Protein AF-A0A202DLY7-F1 (afdb_monomer_lite)

pLDDT: mean 75.71, std 21.5, range [24.31, 97.12]

Structure (mmCIF, N/CA/C/O backbone):
data_AF-A0A202DLY7-F1
#
_entry.id   AF-A0A202DLY7-F1
#
loop_
_atom_site.group_PDB
_atom_site.id
_atom_site.type_symbol
_atom_site.label_atom_id
_atom_site.label_alt_id
_atom_site.label_comp_id
_atom_site.label_asym_id
_atom_site.label_entity_id
_atom_site.label_seq_id
_atom_site.pdbx_PDB_ins_code
_atom_site.Cartn_x
_atom_site.Cartn_y
_atom_site.Cartn_z
_atom_site.occupancy
_atom_site.B_iso_or_equiv
_atom_site.auth_seq_id
_atom_site.auth_comp_id
_atom_site.auth_asym_id
_atom_site.auth_atom_id
_atom_site.pdbx_PDB_model_num
ATOM 1 N N . MET A 1 1 ? -31.567 37.539 45.547 1.00 32.38 1 MET A N 1
ATOM 2 C CA . MET A 1 1 ? -30.738 38.188 44.506 1.00 32.38 1 MET A CA 1
ATOM 3 C C . MET A 1 1 ? -30.087 37.096 43.679 1.00 32.38 1 MET A C 1
ATOM 5 O O . MET A 1 1 ? -29.117 36.497 44.121 1.00 32.38 1 MET A O 1
ATOM 9 N N . ASN A 1 2 ? -30.682 36.799 42.525 1.00 25.20 2 ASN A N 1
ATOM 10 C CA . ASN A 1 2 ? -30.205 35.781 41.594 1.00 25.20 2 ASN A CA 1
ATOM 11 C C . ASN A 1 2 ? -29.064 36.360 40.756 1.00 25.20 2 ASN A C 1
ATOM 13 O O . ASN A 1 2 ? -29.235 37.406 40.133 1.00 25.20 2 ASN A O 1
ATOM 17 N N . LYS A 1 3 ? -27.922 35.673 40.711 1.00 26.70 3 LYS A N 1
ATOM 18 C CA . LYS A 1 3 ? -26.908 35.873 39.673 1.00 26.70 3 LYS A CA 1
ATOM 19 C C . LYS A 1 3 ? -26.865 34.594 38.847 1.00 26.70 3 LYS A C 1
ATOM 21 O O . LYS A 1 3 ? -26.362 33.578 39.307 1.00 26.70 3 LYS A O 1
ATOM 26 N N . ILE A 1 4 ? -27.468 34.646 37.664 1.00 30.03 4 ILE A N 1
ATOM 27 C CA . ILE A 1 4 ? -27.358 33.599 36.648 1.00 30.03 4 ILE A CA 1
ATOM 28 C C . ILE A 1 4 ? -26.040 33.857 35.918 1.00 30.03 4 ILE A C 1
ATOM 30 O O . ILE A 1 4 ? -25.876 34.900 35.289 1.00 30.03 4 ILE A O 1
ATOM 34 N N . LEU A 1 5 ? -25.094 32.928 36.037 1.00 25.05 5 LEU A N 1
ATOM 35 C CA . LEU A 1 5 ? -23.876 32.906 35.237 1.00 25.05 5 LEU A CA 1
ATOM 36 C C . LEU A 1 5 ? -24.149 32.025 34.013 1.00 25.05 5 LEU A C 1
ATOM 38 O O . LEU A 1 5 ? -24.208 30.804 34.125 1.00 25.05 5 LEU A O 1
ATOM 42 N N . ILE A 1 6 ? -24.346 32.645 32.851 1.00 29.70 6 ILE A N 1
ATOM 43 C CA . ILE A 1 6 ? -24.372 31.936 31.568 1.00 29.70 6 ILE A CA 1
ATOM 44 C C . ILE A 1 6 ? -22.915 31.760 31.142 1.00 29.70 6 ILE A C 1
ATOM 46 O O . ILE A 1 6 ? -22.295 32.696 30.643 1.00 29.70 6 ILE A O 1
ATOM 50 N N . VAL A 1 7 ? -22.353 30.571 31.369 1.00 25.47 7 VAL A N 1
ATOM 51 C CA . VAL A 1 7 ? -21.064 30.194 30.778 1.00 25.47 7 VAL A CA 1
ATOM 52 C C . VAL A 1 7 ? -21.344 29.597 29.405 1.00 25.47 7 VAL A C 1
ATOM 54 O O . VAL A 1 7 ? -21.740 28.442 29.270 1.00 25.47 7 VAL A O 1
ATOM 57 N N . LEU A 1 8 ? -21.166 30.424 28.379 1.00 24.86 8 LEU A N 1
ATOM 58 C CA . LEU A 1 8 ? -21.162 30.025 26.977 1.00 24.86 8 LEU A CA 1
ATOM 59 C C . LEU A 1 8 ? -19.815 29.335 26.697 1.00 24.86 8 LEU A C 1
ATOM 61 O O . LEU A 1 8 ? -18.825 29.990 26.380 1.00 24.86 8 LEU A O 1
ATOM 65 N N . LEU A 1 9 ? -19.746 28.016 26.883 1.00 24.98 9 LEU A N 1
ATOM 66 C CA . LEU A 1 9 ? -18.559 27.228 26.544 1.00 24.98 9 LEU A CA 1
ATOM 67 C C . LEU A 1 9 ? -18.639 26.798 25.078 1.00 24.98 9 LEU A C 1
ATOM 69 O O . LEU A 1 9 ? -19.268 25.810 24.705 1.00 24.98 9 LEU A O 1
ATOM 73 N N . ILE A 1 10 ? -18.012 27.637 24.258 1.00 27.88 10 ILE A N 1
ATOM 74 C CA . ILE A 1 10 ? -17.649 27.415 22.860 1.00 27.88 10 ILE A CA 1
ATOM 75 C C . ILE A 1 10 ? -16.934 26.065 22.738 1.00 27.88 10 ILE A C 1
ATOM 77 O O . ILE A 1 10 ? -16.075 25.739 23.557 1.00 27.88 10 ILE A O 1
ATOM 81 N N . GLY A 1 11 ? -17.307 25.295 21.712 1.00 26.91 11 GLY A N 1
ATOM 82 C CA . GLY A 1 11 ? -16.765 23.975 21.408 1.00 26.91 11 GLY A CA 1
ATOM 83 C C . GLY A 1 11 ? -15.240 23.957 21.424 1.00 26.91 11 GLY A C 1
ATOM 84 O O . GLY A 1 11 ? -14.587 24.434 20.500 1.00 26.91 11 GLY A O 1
ATOM 85 N N . TYR A 1 12 ? -14.690 23.380 22.486 1.00 26.28 12 TYR A N 1
ATOM 86 C CA . TYR A 1 12 ? -13.275 23.089 22.619 1.00 26.28 12 TYR A CA 1
ATOM 87 C C . TYR A 1 12 ? -13.094 21.621 22.232 1.00 26.28 12 TYR A C 1
ATOM 89 O O . TYR A 1 12 ? -13.304 20.717 23.040 1.00 26.28 12 TYR A O 1
ATOM 97 N N . VAL A 1 13 ? -12.756 21.364 20.967 1.00 25.05 13 VAL A N 1
ATOM 98 C CA . VAL A 1 13 ? -12.174 20.075 20.576 1.00 25.05 13 VAL A CA 1
ATOM 99 C C . VAL A 1 13 ? -10.759 20.084 21.141 1.00 25.05 13 VAL A C 1
ATOM 101 O O . VAL A 1 13 ? -9.814 20.533 20.495 1.00 25.05 13 VAL A O 1
ATOM 104 N N . ALA A 1 14 ? -10.630 19.683 22.402 1.00 24.31 14 ALA A N 1
ATOM 105 C CA . ALA A 1 14 ? -9.340 19.537 23.047 1.00 24.31 14 ALA A CA 1
ATOM 106 C C . ALA A 1 14 ? -8.623 18.338 22.411 1.00 24.31 14 ALA A C 1
ATOM 108 O O . ALA A 1 14 ? -8.880 17.185 22.749 1.00 24.31 14 ALA A O 1
ATOM 109 N N . SER A 1 15 ? -7.760 18.616 21.436 1.00 24.58 15 SER A N 1
ATOM 110 C CA . SER A 1 15 ? -6.795 17.638 20.937 1.00 24.58 15 SER A CA 1
ATOM 111 C C . SER A 1 15 ? -5.664 17.579 21.956 1.00 24.58 15 SER A C 1
ATOM 113 O O . SER A 1 15 ? -4.751 18.399 21.923 1.00 24.58 15 SER A O 1
ATOM 115 N N . PHE A 1 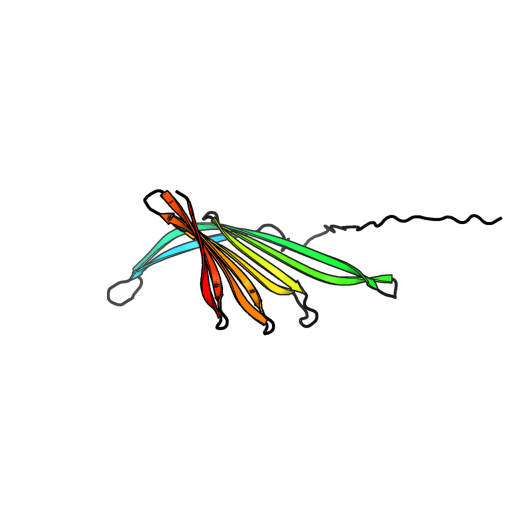16 ? -5.762 16.670 22.920 1.00 26.70 16 PHE A N 1
ATOM 116 C CA . PHE A 1 16 ? -4.664 16.408 23.842 1.00 26.70 16 PHE A CA 1
ATOM 117 C C . PHE A 1 16 ? -3.677 15.453 23.165 1.00 26.70 16 PHE A C 1
ATOM 119 O O . PHE A 1 16 ? -3.905 14.248 23.112 1.00 26.70 16 PHE A O 1
ATOM 126 N N . THR A 1 17 ? -2.574 15.982 22.637 1.00 28.12 17 THR A N 1
ATOM 127 C CA . THR A 1 17 ? -1.359 15.190 22.408 1.00 28.12 17 THR A CA 1
ATOM 128 C C . THR A 1 17 ? -0.712 14.937 23.763 1.00 28.12 17 THR A C 1
ATOM 130 O O . THR A 1 17 ? -0.069 15.825 24.319 1.00 28.12 17 THR A O 1
ATOM 133 N N . TYR A 1 18 ? -0.928 13.745 24.316 1.00 28.88 18 TYR A N 1
ATOM 134 C CA . TYR A 1 18 ? -0.171 13.266 25.466 1.00 28.88 18 TYR A CA 1
ATOM 135 C C . TYR A 1 18 ? 1.191 12.770 24.972 1.00 28.88 18 TYR A C 1
ATOM 137 O O . TYR A 1 18 ? 1.260 11.911 24.095 1.00 28.88 18 TYR A O 1
ATOM 145 N N . ALA A 1 19 ? 2.264 13.329 25.523 1.00 37.16 19 ALA A N 1
ATOM 146 C CA . ALA A 1 19 ? 3.621 12.833 25.364 1.00 37.16 19 ALA A CA 1
ATOM 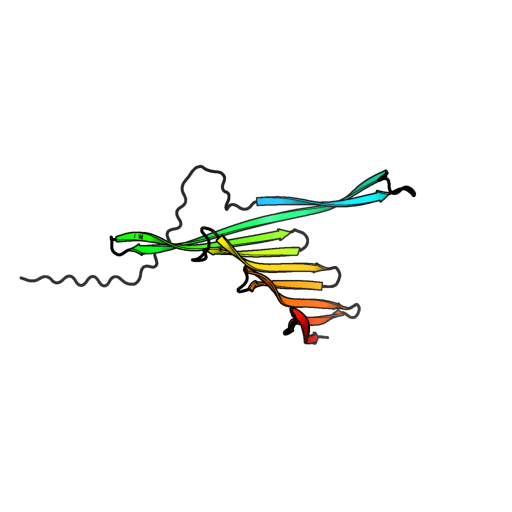147 C C . ALA A 1 19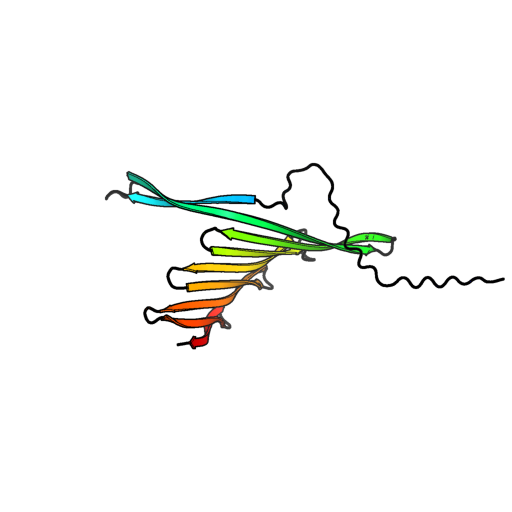 ? 4.229 12.715 26.762 1.00 37.16 19 ALA A C 1
ATOM 149 O O . ALA A 1 19 ? 4.616 13.721 27.336 1.00 37.16 19 ALA A O 1
ATOM 150 N N . GLU A 1 20 ? 4.255 11.501 27.305 1.00 34.06 20 GLU A N 1
ATOM 151 C CA . GLU A 1 20 ? 5.075 11.038 28.438 1.00 34.06 20 GLU A CA 1
ATOM 152 C C . GLU A 1 20 ? 4.875 9.513 28.509 1.00 34.06 20 GLU A C 1
ATOM 154 O O . GLU A 1 20 ? 3.766 9.040 28.290 1.00 34.06 20 GLU A O 1
ATOM 159 N N . SER A 1 21 ? 5.838 8.641 28.794 1.00 34.16 21 SER A N 1
ATOM 160 C CA . SER A 1 21 ? 7.275 8.731 29.051 1.00 34.16 21 SER A CA 1
ATOM 161 C C . SER A 1 21 ? 7.787 7.281 29.090 1.00 34.16 21 SER A C 1
ATOM 163 O O . SER A 1 21 ? 7.144 6.448 29.723 1.00 34.16 21 SER A O 1
ATOM 165 N N . GLY A 1 22 ? 8.950 6.990 28.500 1.00 37.09 22 GLY A N 1
ATOM 166 C CA . GLY A 1 22 ? 9.772 5.836 28.895 1.00 37.09 22 GLY A CA 1
ATOM 167 C C . GLY A 1 22 ? 9.342 4.446 28.416 1.00 37.09 22 GLY A C 1
ATOM 168 O O . GLY A 1 22 ? 9.267 3.534 29.224 1.00 37.09 22 GLY A O 1
ATOM 169 N N . GLU A 1 23 ? 9.153 4.250 27.117 1.00 39.50 23 GLU A N 1
ATOM 170 C CA . GLU A 1 23 ? 9.154 2.937 26.458 1.00 39.50 23 GLU A CA 1
ATOM 171 C C . GLU A 1 23 ? 9.593 3.161 25.006 1.00 39.50 23 GLU A C 1
ATOM 173 O O . GLU A 1 23 ? 9.544 4.294 24.526 1.00 39.50 23 GLU A O 1
ATOM 178 N N . TYR A 1 24 ? 10.102 2.126 24.333 1.00 43.66 24 TYR A N 1
ATOM 179 C CA . TYR A 1 24 ? 10.483 2.162 22.914 1.00 43.66 24 TYR A CA 1
ATOM 180 C C . TYR A 1 24 ? 9.457 2.996 22.132 1.00 43.66 24 TYR A C 1
ATOM 182 O O . TYR A 1 24 ? 8.268 2.676 22.191 1.00 43.66 24 TYR A O 1
ATOM 190 N N . ASP A 1 25 ? 9.882 4.075 21.464 1.00 49.12 25 ASP A N 1
ATOM 191 C CA . ASP A 1 25 ? 8.979 4.904 20.661 1.00 49.12 25 ASP A CA 1
ATOM 192 C C . ASP A 1 25 ? 8.546 4.094 19.437 1.00 49.12 25 ASP A C 1
ATOM 194 O O . ASP A 1 25 ? 9.108 4.195 18.351 1.00 49.12 25 ASP A O 1
ATOM 198 N N . TRP A 1 26 ? 7.581 3.201 19.647 1.00 51.62 26 TRP A N 1
ATOM 199 C CA . TRP A 1 26 ? 7.064 2.285 18.640 1.00 51.62 26 TRP A CA 1
ATOM 200 C C . TRP A 1 26 ? 6.301 3.029 17.537 1.00 51.62 26 TRP A C 1
ATOM 202 O O . TRP A 1 26 ? 6.033 2.439 16.492 1.00 51.62 26 TRP A O 1
ATOM 212 N N . ILE A 1 27 ? 5.975 4.309 17.759 1.00 55.25 27 ILE A N 1
ATOM 213 C CA . ILE A 1 27 ? 5.322 5.211 16.801 1.00 55.25 27 ILE A CA 1
ATOM 214 C C . ILE A 1 27 ? 6.353 6.056 16.035 1.00 55.25 27 ILE A C 1
ATOM 216 O O . ILE A 1 27 ? 6.045 6.548 14.949 1.00 55.25 27 ILE A O 1
ATOM 220 N N . GLY A 1 28 ? 7.569 6.199 16.565 1.00 52.28 28 GLY A N 1
ATOM 221 C CA . GLY A 1 28 ? 8.645 6.981 15.969 1.00 52.28 28 GLY A CA 1
ATOM 222 C C . GLY A 1 28 ? 9.023 6.535 14.556 1.00 52.28 28 GLY A C 1
ATOM 223 O O . GLY A 1 28 ? 8.687 5.440 14.097 1.00 52.28 28 GLY A O 1
ATOM 224 N N . ASP A 1 29 ? 9.745 7.390 13.840 1.00 62.31 29 ASP A N 1
ATOM 225 C CA . ASP A 1 29 ? 10.238 7.048 12.509 1.00 62.31 29 ASP A CA 1
ATOM 226 C C . ASP A 1 29 ? 11.325 5.971 12.604 1.00 62.31 29 ASP A C 1
ATOM 228 O O . ASP A 1 29 ? 12.343 6.132 13.280 1.00 62.31 29 ASP A O 1
ATOM 232 N N . HIS A 1 30 ? 11.145 4.879 11.865 1.00 69.69 30 HIS A N 1
ATOM 233 C CA . HIS A 1 30 ? 12.108 3.784 11.801 1.00 69.69 30 HIS A CA 1
ATOM 234 C C . HIS A 1 30 ? 12.732 3.700 10.408 1.00 69.69 30 HIS A C 1
ATOM 236 O O . HIS A 1 30 ? 12.044 3.828 9.396 1.00 69.69 30 HIS A O 1
ATOM 242 N N . ILE A 1 31 ? 14.041 3.438 10.336 1.00 69.81 31 ILE A N 1
ATOM 243 C CA . ILE A 1 31 ? 14.740 3.191 9.068 1.00 69.81 31 ILE A CA 1
ATOM 244 C C . ILE A 1 31 ? 15.064 1.703 8.956 1.00 69.81 31 ILE A C 1
ATOM 246 O O . ILE A 1 31 ? 15.883 1.174 9.704 1.00 69.81 31 ILE A O 1
ATOM 250 N N . VAL A 1 32 ? 14.470 1.042 7.966 1.00 68.88 32 VAL A N 1
ATOM 251 C CA . VAL A 1 32 ? 14.768 -0.344 7.594 1.00 68.88 32 VAL A CA 1
ATOM 252 C C . VAL A 1 32 ? 15.649 -0.354 6.347 1.00 68.88 32 VAL A C 1
ATOM 254 O O . VAL A 1 32 ? 15.482 0.453 5.434 1.00 68.88 32 VAL A O 1
ATOM 257 N N . VAL A 1 33 ? 16.612 -1.270 6.285 1.00 67.25 33 VAL A N 1
ATOM 258 C CA . VAL A 1 33 ? 17.442 -1.473 5.092 1.00 67.25 33 VAL A CA 1
ATOM 259 C C . VAL A 1 33 ? 16.883 -2.650 4.305 1.00 67.25 33 VAL A C 1
ATOM 261 O O . VAL A 1 33 ? 16.848 -3.765 4.813 1.00 67.25 33 VAL A O 1
ATOM 264 N N . ARG A 1 34 ? 16.494 -2.414 3.050 1.00 61.56 34 ARG A N 1
ATOM 265 C CA . ARG A 1 34 ? 16.122 -3.473 2.106 1.00 61.56 34 ARG A CA 1
ATOM 266 C C . ARG A 1 34 ? 17.282 -3.738 1.152 1.00 61.56 34 ARG A C 1
ATOM 268 O O . ARG A 1 34 ? 17.753 -2.817 0.479 1.00 61.56 34 ARG A O 1
ATOM 275 N N . THR A 1 35 ? 17.713 -4.992 1.081 1.00 64.56 35 THR A N 1
ATOM 276 C CA . THR A 1 35 ? 18.706 -5.486 0.124 1.00 64.56 35 THR A CA 1
ATOM 277 C C . THR A 1 35 ? 18.026 -6.316 -0.958 1.00 64.56 35 THR A C 1
ATOM 279 O O . THR A 1 35 ? 17.120 -7.097 -0.682 1.00 64.56 35 THR A O 1
ATOM 282 N N . GLU A 1 36 ? 18.447 -6.122 -2.203 1.00 63.12 36 GLU A N 1
ATOM 283 C CA . GLU A 1 36 ? 18.122 -7.015 -3.311 1.00 63.12 36 GLU A CA 1
ATOM 284 C C . GLU A 1 36 ? 19.386 -7.759 -3.707 1.00 63.12 36 GLU A C 1
ATOM 286 O O . GLU A 1 36 ? 20.462 -7.164 -3.821 1.00 63.12 36 GLU A O 1
ATOM 291 N N . GLU A 1 37 ? 19.249 -9.065 -3.891 1.00 62.81 37 GLU A N 1
ATOM 292 C CA . GLU A 1 37 ? 20.356 -9.964 -4.166 1.00 62.81 37 GLU A CA 1
ATOM 293 C C . GLU A 1 37 ? 20.086 -10.741 -5.448 1.00 62.81 37 GLU A C 1
ATOM 295 O O . GLU A 1 37 ? 18.965 -11.179 -5.712 1.00 62.81 37 GLU A O 1
ATOM 300 N N . LYS A 1 38 ? 21.136 -10.926 -6.246 1.00 60.97 38 LYS A N 1
ATOM 301 C CA . LYS A 1 38 ? 21.129 -11.809 -7.406 1.00 60.97 38 LYS A CA 1
ATOM 302 C C . LYS A 1 38 ? 21.982 -13.026 -7.090 1.00 60.97 38 LYS A C 1
ATOM 304 O O . LYS A 1 38 ? 23.164 -12.888 -6.774 1.00 60.97 38 LYS A O 1
ATOM 309 N N . ALA A 1 39 ? 21.381 -14.204 -7.205 1.00 67.00 39 ALA A N 1
ATOM 310 C CA . ALA A 1 39 ? 22.084 -15.472 -7.101 1.00 67.00 39 ALA A CA 1
ATOM 311 C C . ALA A 1 39 ? 22.455 -15.989 -8.499 1.00 67.00 39 ALA A C 1
ATOM 313 O O . ALA A 1 39 ? 21.613 -16.024 -9.398 1.00 67.00 39 ALA A O 1
ATOM 314 N N . THR A 1 40 ? 23.705 -16.407 -8.675 1.00 66.38 40 THR A N 1
ATOM 315 C CA . THR A 1 40 ? 24.150 -17.197 -9.829 1.00 66.38 40 THR A CA 1
ATOM 316 C C . THR A 1 40 ? 24.090 -18.666 -9.441 1.00 66.38 40 THR A C 1
ATOM 318 O O . THR A 1 40 ? 24.566 -19.038 -8.367 1.00 66.38 40 THR A O 1
ATOM 321 N N . VAL A 1 41 ? 23.512 -19.501 -10.304 1.00 74.44 41 VAL A N 1
ATOM 322 C CA . VAL A 1 41 ? 23.437 -20.954 -10.116 1.00 74.44 41 VAL A CA 1
ATOM 323 C C . VAL A 1 41 ? 24.240 -21.675 -11.194 1.00 74.44 41 VAL A C 1
ATOM 325 O O . VAL A 1 41 ? 24.371 -21.170 -12.306 1.00 74.44 41 VAL A O 1
ATOM 328 N N . ASN A 1 42 ? 24.795 -22.839 -10.864 1.00 78.25 42 ASN A N 1
ATOM 329 C CA . ASN A 1 42 ? 25.409 -23.728 -11.850 1.00 78.25 42 ASN A CA 1
ATOM 330 C C . ASN A 1 42 ? 24.362 -24.609 -12.553 1.00 78.25 42 ASN A C 1
ATOM 332 O O . ASN A 1 42 ? 23.190 -24.617 -12.178 1.00 78.25 42 ASN A O 1
ATOM 336 N N . ASP A 1 43 ? 24.808 -25.420 -13.514 1.00 82.12 43 ASP A N 1
ATOM 337 C CA . ASP A 1 43 ? 23.952 -26.322 -14.306 1.00 82.12 43 ASP A CA 1
ATOM 338 C C . ASP A 1 43 ? 23.206 -27.384 -13.472 1.00 82.12 43 ASP A C 1
ATOM 340 O O . ASP A 1 43 ? 22.286 -28.032 -13.959 1.00 82.12 43 ASP A O 1
ATOM 344 N N . HIS A 1 44 ? 23.570 -27.548 -12.195 1.00 80.06 44 HIS A N 1
ATOM 345 C CA . HIS A 1 44 ? 22.915 -28.448 -11.242 1.00 80.06 44 HIS A CA 1
ATOM 346 C C . HIS A 1 44 ? 21.958 -27.705 -10.288 1.00 80.06 44 HIS A C 1
ATOM 348 O O . HIS A 1 44 ? 21.523 -28.273 -9.287 1.00 80.06 44 HIS A O 1
ATOM 354 N N . GLY A 1 45 ? 21.672 -26.422 -10.540 1.00 64.50 45 GLY A N 1
ATOM 355 C CA . GLY A 1 45 ? 20.791 -25.591 -9.715 1.00 64.50 45 GLY A CA 1
ATOM 356 C C . GLY A 1 45 ? 21.387 -25.166 -8.369 1.00 64.50 45 GLY A C 1
ATOM 357 O O . GLY A 1 45 ? 20.664 -24.643 -7.522 1.00 64.50 45 GLY A O 1
ATOM 358 N N . ARG A 1 46 ? 22.692 -25.372 -8.136 1.00 64.38 46 ARG A N 1
ATOM 359 C CA . ARG A 1 46 ? 23.362 -24.933 -6.900 1.00 64.38 46 ARG A CA 1
ATOM 360 C C . ARG A 1 46 ? 23.824 -23.490 -7.026 1.00 64.38 46 ARG A C 1
ATOM 362 O O . ARG A 1 46 ? 24.478 -23.144 -8.007 1.00 64.38 46 ARG A O 1
ATOM 369 N N . VAL A 1 47 ? 23.547 -22.680 -6.006 1.00 70.50 47 VAL A N 1
ATOM 370 C CA . VAL A 1 47 ? 24.022 -21.293 -5.912 1.00 70.50 47 VAL A CA 1
ATOM 371 C C . VAL A 1 47 ? 25.544 -21.277 -5.771 1.00 70.50 47 VAL A C 1
ATOM 373 O O . VAL A 1 47 ? 26.092 -21.880 -4.851 1.00 70.50 47 VAL A O 1
ATOM 376 N N . THR A 1 48 ? 26.227 -20.593 -6.682 1.00 69.44 48 THR A N 1
ATOM 377 C CA . THR A 1 48 ? 27.690 -20.436 -6.698 1.00 69.44 48 THR A CA 1
ATOM 378 C C . THR A 1 48 ? 28.134 -19.036 -6.292 1.00 69.44 48 THR A C 1
ATOM 380 O O . THR A 1 48 ? 29.272 -18.855 -5.866 1.00 69.44 48 THR A O 1
ATOM 383 N N . GLN A 1 49 ? 27.249 -18.044 -6.402 1.00 56.12 49 GLN A N 1
ATOM 384 C CA . GLN A 1 49 ? 27.530 -16.660 -6.038 1.00 56.12 49 GLN A CA 1
ATOM 385 C C . GLN A 1 49 ? 26.239 -15.944 -5.646 1.00 56.12 49 GLN A C 1
ATOM 387 O O . GLN A 1 49 ? 25.210 -16.137 -6.289 1.00 56.12 49 GLN A O 1
ATOM 392 N N . VAL A 1 50 ? 26.315 -15.075 -4.639 1.00 69.38 50 VAL A N 1
ATOM 393 C CA . VAL A 1 50 ? 25.268 -14.102 -4.308 1.00 69.38 50 VAL A CA 1
ATOM 394 C C . VAL A 1 50 ? 25.900 -12.717 -4.331 1.00 69.38 50 VAL A C 1
ATOM 396 O O . VAL A 1 50 ? 26.930 -12.494 -3.697 1.00 69.38 50 VAL A O 1
ATOM 399 N N . VAL A 1 51 ? 25.313 -11.796 -5.089 1.00 64.94 51 VAL A N 1
ATOM 400 C CA . VAL A 1 51 ? 25.745 -10.396 -5.144 1.00 64.94 51 VAL A CA 1
ATOM 401 C C . VAL A 1 51 ? 24.578 -9.518 -4.729 1.00 64.94 51 VAL A C 1
ATOM 403 O O . VAL A 1 51 ? 23.508 -9.591 -5.334 1.00 64.94 51 VAL A O 1
ATOM 406 N N . THR A 1 52 ? 24.782 -8.658 -3.730 1.00 67.44 52 THR A N 1
ATOM 407 C CA . THR A 1 52 ? 23.835 -7.581 -3.426 1.00 67.44 52 THR A CA 1
ATOM 408 C C . THR A 1 52 ? 23.845 -6.589 -4.583 1.00 67.44 52 THR A C 1
ATOM 410 O O . THR A 1 52 ? 24.826 -5.882 -4.803 1.00 67.44 52 THR A O 1
ATOM 413 N N . THR A 1 53 ? 22.761 -6.544 -5.346 1.00 66.25 53 THR 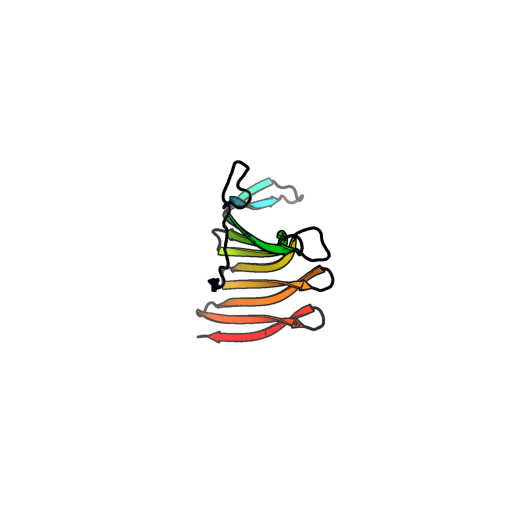A N 1
ATOM 414 C CA . THR A 1 53 ? 22.624 -5.667 -6.513 1.00 66.25 53 THR A CA 1
ATOM 415 C C . THR A 1 53 ? 22.078 -4.303 -6.138 1.00 66.25 53 THR A C 1
ATOM 417 O O . THR A 1 53 ? 22.307 -3.329 -6.853 1.00 66.25 53 THR A O 1
ATOM 420 N N . LYS A 1 54 ? 21.350 -4.217 -5.021 1.00 63.03 54 LYS A N 1
ATOM 421 C CA . LYS A 1 54 ? 20.752 -2.966 -4.570 1.00 63.03 54 LYS A CA 1
ATOM 422 C C . LYS A 1 54 ? 20.612 -2.927 -3.060 1.00 63.03 54 LYS A C 1
ATOM 424 O O . LYS A 1 54 ? 20.259 -3.918 -2.427 1.00 63.03 54 LYS A O 1
ATOM 429 N N . ARG A 1 55 ? 20.843 -1.750 -2.486 1.00 65.00 55 ARG A N 1
ATOM 430 C CA . ARG A 1 55 ? 20.558 -1.450 -1.085 1.00 65.00 55 ARG A CA 1
ATOM 431 C C . ARG A 1 55 ? 19.734 -0.180 -1.032 1.00 65.00 55 ARG A C 1
ATOM 433 O O . ARG A 1 55 ? 20.103 0.818 -1.641 1.00 65.00 55 ARG A O 1
ATOM 440 N N . SER A 1 56 ? 18.639 -0.225 -0.294 1.00 65.12 56 SER A N 1
ATOM 441 C CA . SER A 1 56 ? 17.683 0.867 -0.227 1.00 65.12 56 SER A CA 1
ATOM 442 C C . SER A 1 56 ? 17.253 1.115 1.219 1.00 65.12 56 SER A C 1
ATOM 444 O O . SER A 1 56 ? 17.205 0.181 2.026 1.00 65.12 56 SER A O 1
ATOM 446 N N . LYS A 1 57 ? 17.028 2.383 1.578 1.00 73.31 57 LYS A N 1
ATOM 447 C CA . LYS A 1 57 ? 16.540 2.765 2.911 1.00 73.31 57 LYS A CA 1
ATOM 448 C C . LYS A 1 57 ? 15.033 2.942 2.836 1.00 73.31 57 LYS A C 1
ATOM 450 O O . LYS A 1 57 ? 14.543 3.617 1.934 1.00 73.31 57 LYS A O 1
ATOM 455 N N . VAL A 1 58 ? 14.325 2.348 3.782 1.00 74.31 58 VAL A N 1
ATOM 456 C CA . VAL A 1 58 ? 12.879 2.455 3.940 1.00 74.31 58 VAL A CA 1
ATOM 457 C C . VAL A 1 58 ? 12.617 3.204 5.234 1.00 74.31 58 VAL A C 1
ATOM 459 O O . VAL A 1 58 ? 12.890 2.676 6.306 1.00 74.31 58 VAL A O 1
ATOM 462 N N . THR A 1 59 ? 12.115 4.425 5.128 1.00 78.00 59 THR A N 1
ATOM 463 C CA . THR A 1 59 ? 11.593 5.173 6.271 1.00 78.00 59 THR A CA 1
ATOM 464 C C . THR A 1 59 ? 10.163 4.721 6.517 1.00 78.00 59 THR A C 1
ATOM 466 O O . THR A 1 59 ? 9.362 4.709 5.584 1.00 78.00 59 THR A O 1
ATOM 469 N N . VAL A 1 60 ? 9.851 4.336 7.747 1.00 79.50 60 VAL A N 1
ATOM 470 C CA . VAL A 1 60 ? 8.514 3.951 8.192 1.00 79.50 60 VAL A CA 1
ATOM 471 C C . VAL A 1 60 ? 8.078 4.928 9.268 1.00 79.50 60 VAL A C 1
ATOM 473 O O . VAL A 1 60 ? 8.749 5.020 10.290 1.00 79.50 60 VAL A O 1
ATOM 476 N N . SER A 1 61 ? 6.966 5.615 9.046 1.00 80.94 61 SER A N 1
ATOM 477 C CA . SER A 1 61 ? 6.332 6.504 10.014 1.00 80.94 61 SER A CA 1
ATOM 478 C C . SER A 1 61 ? 4.960 5.957 10.394 1.00 80.94 61 SER A C 1
ATOM 480 O O . SER A 1 61 ? 4.261 5.327 9.587 1.00 80.94 61 SER A O 1
ATOM 482 N N . GLN A 1 62 ? 4.567 6.156 11.649 1.00 84.44 62 GLN A N 1
ATOM 483 C CA . GLN A 1 62 ? 3.252 5.768 12.139 1.00 84.44 62 GLN A CA 1
ATOM 484 C C . GLN A 1 62 ? 2.557 6.962 12.781 1.00 84.44 62 GLN A C 1
ATOM 486 O O . GLN A 1 62 ? 3.162 7.810 13.423 1.00 84.44 62 GLN A O 1
ATOM 491 N N . THR A 1 63 ? 1.245 7.040 12.608 1.00 85.88 63 THR A N 1
ATOM 492 C CA . THR A 1 63 ? 0.408 8.020 13.297 1.00 85.88 63 THR A CA 1
ATOM 493 C C . THR A 1 63 ? -0.790 7.298 13.878 1.00 85.88 63 THR A C 1
ATOM 495 O O . THR A 1 63 ? -1.564 6.678 13.145 1.00 85.88 63 THR A O 1
ATOM 498 N N . MET A 1 64 ? -0.938 7.380 15.198 1.00 86.19 64 MET A N 1
ATOM 499 C CA . MET A 1 64 ? -2.106 6.888 15.916 1.00 86.19 64 MET A CA 1
ATOM 500 C C . MET A 1 64 ? -3.043 8.056 16.225 1.00 86.19 64 MET A C 1
ATOM 502 O O . MET A 1 64 ? -2.609 9.116 16.665 1.00 86.19 64 MET A O 1
ATOM 506 N N . THR A 1 65 ? -4.336 7.865 15.996 1.00 86.69 65 THR A N 1
ATOM 507 C CA . THR A 1 65 ? -5.389 8.809 16.370 1.00 86.69 65 THR A CA 1
ATOM 508 C C . THR A 1 65 ? -6.427 8.077 17.200 1.00 86.69 65 THR A C 1
ATOM 510 O O . THR A 1 65 ? -7.068 7.141 16.723 1.00 86.69 65 THR A O 1
ATOM 513 N N . GLU A 1 66 ? -6.610 8.527 18.434 1.00 88.12 66 GLU A N 1
ATOM 514 C CA . GLU A 1 66 ? -7.612 8.012 19.361 1.00 88.12 66 GLU A CA 1
ATOM 515 C C . GLU A 1 66 ? -8.677 9.077 19.599 1.00 88.12 66 GLU A C 1
ATOM 517 O O . GLU A 1 66 ? -8.376 10.248 19.822 1.00 88.12 66 GLU A O 1
ATOM 522 N N . THR A 1 67 ? -9.942 8.678 19.515 1.00 83.94 67 THR A N 1
ATOM 523 C CA . THR A 1 67 ? -11.085 9.525 19.848 1.00 83.94 67 THR A CA 1
ATOM 524 C C . THR A 1 67 ? -11.670 9.040 21.159 1.00 83.94 67 THR A C 1
ATOM 526 O O . THR A 1 67 ? -12.090 7.886 21.268 1.00 83.94 67 THR A O 1
ATOM 529 N N . LEU A 1 68 ? -11.723 9.936 22.138 1.00 87.06 68 LEU A N 1
ATOM 530 C CA . LEU A 1 68 ? -12.308 9.684 23.447 1.00 87.06 68 LEU A CA 1
ATOM 531 C C . LEU A 1 68 ? -13.631 10.446 23.573 1.00 87.06 68 LEU A C 1
ATOM 533 O O . LEU A 1 68 ? -13.773 11.553 23.051 1.00 87.06 68 LEU A O 1
ATOM 537 N N . LYS A 1 69 ? -14.599 9.873 24.286 1.00 86.56 69 LYS A N 1
ATOM 538 C CA . LYS A 1 69 ? -15.868 10.528 24.627 1.00 86.56 69 LYS A CA 1
ATOM 539 C C . LYS A 1 69 ? -16.186 10.286 26.097 1.00 86.56 69 LYS A C 1
ATOM 541 O O . LYS A 1 69 ? -15.878 9.222 26.615 1.00 86.56 69 LYS A O 1
ATOM 546 N N . LEU A 1 70 ? -16.828 11.246 26.762 1.00 92.62 70 LEU A N 1
ATOM 547 C CA . LEU A 1 70 ? -17.392 11.013 28.092 1.00 92.62 70 LEU A CA 1
ATOM 548 C C . LEU A 1 70 ? -18.578 10.042 28.001 1.00 92.62 70 LEU A C 1
ATOM 550 O O . LEU A 1 70 ? -19.465 10.222 27.161 1.00 92.62 70 LEU A O 1
ATOM 554 N N . ASN A 1 71 ? -18.587 9.024 28.856 1.00 89.25 71 ASN A N 1
ATOM 555 C CA . ASN A 1 71 ? -19.737 8.149 29.058 1.00 89.25 71 ASN A CA 1
ATOM 556 C C . ASN A 1 71 ? -20.764 8.793 30.015 1.00 89.25 71 ASN A C 1
ATOM 558 O O . ASN A 1 71 ? -20.537 9.872 30.567 1.00 89.25 71 ASN A O 1
ATOM 562 N N . ASP A 1 72 ? -21.880 8.103 30.259 1.00 92.06 72 ASP A N 1
ATOM 563 C CA . ASP A 1 72 ? -22.960 8.582 31.140 1.00 92.06 72 ASP A CA 1
ATOM 564 C C . ASP A 1 72 ? -22.542 8.724 32.619 1.00 92.06 72 ASP A C 1
ATOM 566 O O . ASP A 1 72 ? -23.272 9.301 33.422 1.00 92.06 72 ASP A O 1
ATOM 570 N N . LYS A 1 73 ? -21.361 8.213 32.991 1.00 92.62 73 LYS A N 1
ATOM 571 C CA . LYS A 1 73 ? -20.754 8.339 34.325 1.00 92.62 73 LYS A CA 1
ATOM 572 C C . LYS A 1 73 ? -19.716 9.465 34.402 1.00 92.62 73 LYS A C 1
ATOM 574 O O . LYS A 1 73 ? -19.142 9.680 35.465 1.00 92.62 73 LYS A O 1
ATOM 579 N N . GLY A 1 74 ? -19.477 10.185 33.303 1.00 89.12 74 GLY A N 1
ATOM 580 C CA . GLY A 1 74 ? -18.461 11.236 33.225 1.00 89.12 74 GLY A CA 1
ATOM 581 C C . GLY A 1 74 ? -17.027 10.715 33.072 1.00 89.12 74 GLY A C 1
ATOM 582 O O . GLY A 1 74 ? -16.084 11.463 33.311 1.00 89.12 74 GLY A O 1
ATOM 583 N N . GLU A 1 75 ? -16.842 9.458 32.670 1.00 91.00 75 GLU A N 1
ATOM 584 C CA . GLU A 1 75 ? -15.525 8.863 32.422 1.00 91.00 75 GLU A CA 1
ATOM 585 C C . GLU A 1 75 ? -15.182 8.961 30.932 1.00 91.00 75 GLU A C 1
ATOM 587 O O . GLU A 1 75 ? -16.037 8.719 30.077 1.00 91.00 75 GLU A O 1
ATOM 592 N N . LEU A 1 76 ? -13.931 9.292 30.600 1.00 87.88 76 LEU A N 1
ATOM 593 C CA . LEU A 1 76 ? -13.457 9.231 29.218 1.00 87.88 76 LEU A CA 1
ATOM 594 C C . LEU A 1 76 ? -13.316 7.771 28.789 1.00 87.88 76 LEU A C 1
ATOM 596 O O . LEU A 1 76 ? -12.551 7.011 29.376 1.00 87.88 76 LEU A O 1
ATOM 600 N N . VAL A 1 77 ? -14.029 7.401 27.731 1.00 83.88 77 VAL A N 1
ATOM 601 C CA . VAL A 1 77 ? -13.941 6.090 27.094 1.00 83.88 77 VAL A CA 1
ATOM 602 C C . VAL A 1 77 ? -13.436 6.238 25.665 1.00 83.88 77 VAL A C 1
ATOM 604 O O . VAL A 1 77 ? -13.810 7.176 24.955 1.00 83.88 77 VAL A O 1
ATOM 607 N N . LEU A 1 78 ? -12.582 5.309 25.239 1.00 83.19 78 LEU A N 1
ATOM 608 C CA . LEU A 1 78 ? -12.168 5.193 23.845 1.00 83.19 78 LEU A CA 1
ATOM 609 C C . LEU A 1 78 ? -13.371 4.776 23.000 1.00 83.19 78 LEU A C 1
ATOM 611 O O . LEU A 1 78 ? -14.029 3.783 23.301 1.00 83.19 78 LEU A O 1
ATOM 615 N N . VAL A 1 79 ? -13.666 5.551 21.958 1.00 84.44 79 VAL A N 1
ATOM 616 C CA . VAL A 1 79 ? -14.774 5.265 21.032 1.00 84.44 79 VAL A CA 1
ATOM 617 C C . VAL A 1 79 ? -14.298 4.938 19.625 1.00 84.44 79 VAL A C 1
ATOM 619 O O . VAL A 1 79 ? -15.062 4.387 18.837 1.00 84.44 79 VAL A O 1
ATOM 622 N N . ASN A 1 80 ? -13.064 5.307 19.288 1.00 83.69 80 ASN A N 1
ATOM 623 C CA . ASN A 1 80 ? -12.461 4.988 18.006 1.00 83.69 80 ASN A CA 1
ATOM 624 C C . ASN A 1 80 ? -10.940 5.093 18.098 1.00 83.69 80 ASN A C 1
ATOM 626 O O . ASN A 1 80 ? -10.419 6.078 18.625 1.00 83.69 80 ASN A O 1
ATOM 630 N N . ARG 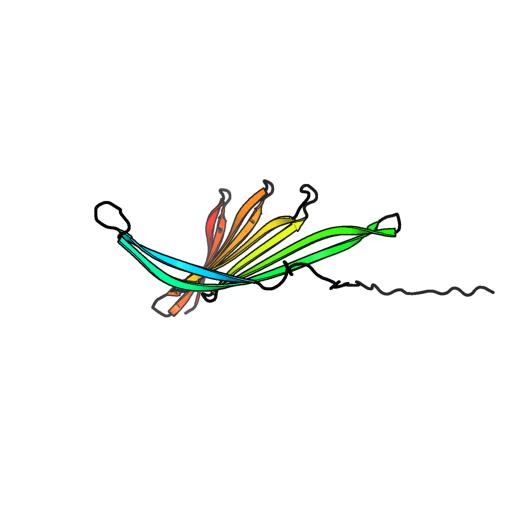A 1 81 ? -10.239 4.140 17.496 1.00 87.00 81 ARG A N 1
ATOM 631 C CA . ARG A 1 81 ? -8.794 4.176 17.296 1.00 87.00 81 ARG A CA 1
ATOM 632 C C . ARG A 1 81 ? -8.474 3.944 15.825 1.00 87.00 81 ARG A C 1
ATOM 634 O O . ARG A 1 81 ? -9.000 3.031 15.194 1.00 87.00 81 ARG A O 1
ATOM 641 N N . LYS A 1 82 ? -7.575 4.755 15.276 1.00 87.62 82 LYS A N 1
ATOM 642 C CA . LYS A 1 82 ? -7.075 4.640 13.904 1.00 87.62 82 LYS A CA 1
ATOM 643 C C . LYS A 1 82 ? -5.557 4.710 13.895 1.00 87.62 82 LYS A C 1
ATOM 645 O O . LYS A 1 82 ? -4.993 5.649 14.444 1.00 87.62 82 LYS A O 1
ATOM 650 N N . ARG A 1 83 ? -4.907 3.790 13.184 1.00 89.38 83 ARG A N 1
ATOM 651 C CA . ARG A 1 83 ? -3.478 3.873 12.862 1.00 89.38 83 ARG A CA 1
ATOM 652 C C . ARG A 1 83 ? -3.296 4.096 11.372 1.00 89.38 83 ARG A C 1
ATOM 654 O O . ARG A 1 83 ? -3.958 3.463 10.555 1.00 89.38 83 ARG A O 1
ATOM 661 N N . THR A 1 84 ? -2.397 4.999 11.017 1.00 87.75 84 THR A N 1
ATOM 662 C CA . THR A 1 84 ? -1.882 5.122 9.654 1.00 87.75 84 THR A CA 1
ATOM 663 C C . THR A 1 84 ? -0.396 4.815 9.688 1.00 87.75 84 THR A C 1
ATOM 665 O O . THR A 1 84 ? 0.326 5.389 10.496 1.00 87.75 84 THR A O 1
ATOM 668 N N . THR A 1 85 ? 0.056 3.910 8.831 1.00 86.94 85 THR A N 1
ATOM 669 C CA . THR A 1 85 ? 1.473 3.595 8.643 1.00 86.94 85 THR A CA 1
ATOM 670 C C . THR A 1 85 ? 1.866 3.984 7.234 1.00 86.94 85 THR A C 1
ATOM 672 O O . THR A 1 85 ? 1.242 3.528 6.279 1.00 86.94 85 THR A O 1
ATOM 675 N N . GLU A 1 86 ? 2.903 4.795 7.096 1.00 88.31 86 GLU A N 1
ATOM 676 C CA . GLU A 1 86 ? 3.499 5.157 5.817 1.00 88.31 86 GLU A CA 1
ATOM 677 C C . GLU A 1 86 ? 4.913 4.576 5.755 1.00 88.31 86 GLU A C 1
ATOM 679 O O . GLU A 1 86 ? 5.698 4.710 6.684 1.00 88.31 86 GLU A O 1
ATOM 684 N N . ALA A 1 87 ? 5.240 3.897 4.661 1.00 84.25 87 ALA A N 1
ATOM 685 C CA . ALA A 1 87 ? 6.568 3.373 4.389 1.00 84.25 87 ALA A CA 1
ATOM 686 C C . ALA A 1 87 ? 7.050 3.906 3.039 1.00 84.25 87 ALA A C 1
ATOM 688 O O . ALA A 1 87 ? 6.420 3.656 2.008 1.00 84.25 87 ALA A O 1
ATOM 689 N N . ILE A 1 88 ? 8.170 4.625 3.035 1.00 84.38 88 ILE A N 1
ATOM 690 C CA . ILE A 1 88 ? 8.769 5.231 1.844 1.00 84.38 88 ILE A CA 1
ATOM 691 C C . ILE A 1 88 ? 10.187 4.707 1.680 1.00 84.38 88 ILE A C 1
ATOM 693 O O . ILE A 1 88 ? 11.036 4.862 2.552 1.00 84.38 88 ILE A O 1
ATOM 697 N N . ASN A 1 89 ? 10.458 4.117 0.525 1.00 81.62 89 ASN A N 1
ATOM 698 C CA . ASN A 1 89 ? 11.795 3.728 0.117 1.00 81.62 89 ASN A CA 1
ATOM 699 C C . ASN A 1 89 ? 12.469 4.868 -0.673 1.00 81.62 89 ASN A C 1
ATOM 701 O O . ASN A 1 89 ? 11.827 5.516 -1.498 1.00 81.62 89 ASN A O 1
ATOM 705 N N . THR A 1 90 ? 13.783 5.036 -0.503 1.00 75.38 90 THR A N 1
ATOM 706 C CA . THR A 1 90 ? 14.690 5.802 -1.384 1.00 75.38 90 THR A CA 1
ATOM 707 C C . THR A 1 90 ? 14.492 5.588 -2.891 1.00 75.38 90 THR A C 1
ATOM 709 O O . THR A 1 90 ? 14.775 6.483 -3.680 1.00 75.38 90 THR A O 1
ATOM 712 N N . ASP A 1 91 ? 13.961 4.440 -3.301 1.00 76.56 91 ASP A N 1
ATOM 713 C CA . ASP A 1 91 ? 13.664 4.105 -4.696 1.00 76.56 91 ASP A CA 1
ATOM 714 C C . ASP A 1 91 ? 12.335 4.689 -5.213 1.00 76.56 91 ASP A C 1
ATOM 716 O O . ASP A 1 91 ? 11.962 4.485 -6.368 1.00 76.56 91 ASP A O 1
ATOM 720 N N . GLY A 1 92 ? 11.595 5.407 -4.364 1.00 72.06 92 GLY A N 1
ATOM 721 C CA . GLY A 1 92 ? 10.293 5.987 -4.692 1.00 72.06 92 GLY A CA 1
ATOM 722 C C . GLY A 1 92 ? 9.119 5.017 -4.546 1.00 72.06 92 GLY A C 1
ATOM 723 O O . GLY A 1 92 ? 8.006 5.353 -4.945 1.00 72.06 92 GLY A O 1
ATOM 724 N N . HIS A 1 93 ? 9.337 3.828 -3.971 1.00 82.44 93 HIS A N 1
ATOM 725 C CA . HIS A 1 93 ? 8.231 2.975 -3.539 1.00 82.44 93 HIS A CA 1
ATOM 726 C C . HIS A 1 93 ? 7.611 3.550 -2.269 1.00 82.44 93 HIS A C 1
ATOM 728 O O . HIS A 1 93 ? 8.315 3.779 -1.287 1.00 82.44 93 HIS A O 1
ATOM 734 N N . LYS A 1 94 ? 6.296 3.735 -2.280 1.00 90.69 94 LYS A N 1
ATOM 735 C CA . LYS A 1 94 ? 5.515 4.215 -1.144 1.00 90.69 94 LYS A CA 1
ATOM 736 C C . LYS A 1 94 ? 4.413 3.218 -0.822 1.00 90.69 94 LYS A C 1
ATOM 738 O O . LYS A 1 94 ? 3.730 2.756 -1.730 1.00 90.69 94 LYS A O 1
ATOM 743 N N . THR A 1 95 ? 4.215 2.913 0.451 1.00 89.94 95 THR A N 1
ATOM 744 C CA . THR A 1 95 ? 3.084 2.125 0.950 1.00 89.94 95 THR A CA 1
ATOM 745 C C . THR A 1 95 ? 2.413 2.898 2.072 1.00 89.94 95 THR A C 1
ATOM 747 O O . THR A 1 95 ? 3.103 3.365 2.966 1.00 89.94 95 THR A O 1
ATOM 750 N N . ASN A 1 96 ? 1.090 3.023 2.043 1.00 92.06 96 ASN A N 1
ATOM 751 C CA . ASN A 1 96 ? 0.308 3.508 3.173 1.00 92.06 96 ASN A CA 1
ATOM 752 C C . ASN A 1 96 ? -0.685 2.434 3.585 1.00 92.06 96 ASN A C 1
ATOM 754 O O . ASN A 1 96 ? -1.406 1.905 2.738 1.00 92.06 96 ASN A O 1
ATOM 758 N N . ILE A 1 97 ? -0.761 2.161 4.877 1.00 92.19 97 ILE A N 1
ATOM 759 C CA . ILE A 1 97 ? -1.712 1.240 5.485 1.00 92.19 97 ILE A CA 1
ATOM 760 C C . ILE A 1 97 ? -2.567 2.067 6.439 1.00 92.19 97 ILE A C 1
ATOM 762 O O . ILE A 1 97 ? -2.033 2.784 7.280 1.00 92.19 97 ILE A O 1
ATOM 766 N N . SER A 1 98 ? -3.887 1.994 6.297 1.00 92.75 98 SER A N 1
ATOM 767 C CA . SER A 1 98 ? -4.822 2.555 7.271 1.00 92.75 98 SER A CA 1
ATOM 768 C C . SER A 1 98 ? -5.506 1.416 7.994 1.00 92.75 98 SER A C 1
ATOM 770 O O . SER A 1 98 ? -6.125 0.557 7.367 1.00 92.75 98 SER A O 1
ATOM 772 N N . GLU A 1 99 ? -5.463 1.462 9.312 1.00 92.38 99 GLU A N 1
ATOM 773 C CA . GLU A 1 99 ? -6.130 0.526 10.198 1.00 92.38 99 GLU A CA 1
ATOM 774 C C . GLU A 1 99 ? -7.095 1.282 11.095 1.00 92.38 99 GLU A C 1
ATOM 776 O O . GLU A 1 99 ? -6.803 2.392 11.538 1.00 92.38 99 GLU A O 1
ATOM 781 N N . VAL A 1 100 ? -8.254 0.691 11.352 1.00 89.12 100 VAL A N 1
ATOM 782 C CA . VAL A 1 100 ? -9.284 1.271 12.215 1.00 89.12 100 VAL A CA 1
ATOM 783 C C . VAL A 1 100 ? -9.795 0.176 13.134 1.00 89.12 100 VAL A C 1
ATOM 785 O O . VAL A 1 100 ? -9.912 -0.980 12.722 1.00 89.12 100 VAL A O 1
ATOM 788 N N . GLU A 1 101 ? -10.067 0.543 14.376 1.00 85.69 101 GLU A N 1
ATOM 789 C CA . GLU A 1 101 ? -10.723 -0.319 15.344 1.00 85.69 101 GLU A CA 1
ATOM 790 C C . GLU A 1 101 ? -12.140 -0.596 14.859 1.00 85.69 101 GLU A C 1
ATOM 792 O O . GLU A 1 101 ? -12.906 0.321 14.553 1.00 85.69 101 GLU A O 1
ATOM 797 N N . THR A 1 102 ? -12.47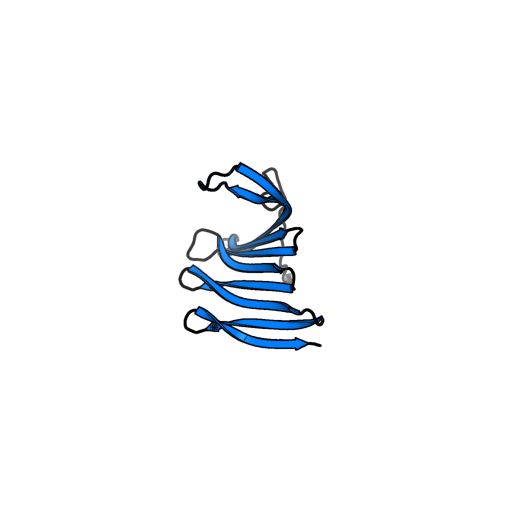1 -1.874 14.710 1.00 72.12 102 THR A N 1
ATOM 798 C CA . THR A 1 102 ? -13.810 -2.261 14.272 1.00 72.12 102 THR A CA 1
ATOM 799 C C . THR A 1 102 ? -14.628 -2.686 15.482 1.00 72.12 102 THR A C 1
ATOM 801 O O . THR A 1 102 ? -14.074 -3.271 16.405 1.00 72.12 102 THR A O 1
ATOM 804 N N . PRO A 1 103 ? -15.951 -2.458 15.496 1.00 66.44 103 PRO A N 1
ATOM 805 C CA . PRO A 1 103 ? -16.788 -2.877 16.621 1.00 66.44 103 PRO A CA 1
ATOM 806 C C . PRO A 1 103 ? -16.772 -4.390 16.889 1.00 66.44 103 PRO A C 1
ATOM 808 O O . PRO A 1 103 ? -17.161 -4.826 17.968 1.00 66.44 103 PRO A O 1
ATOM 811 N N . THR A 1 104 ? -16.388 -5.189 15.891 1.00 66.12 104 THR A N 1
ATOM 812 C CA . THR A 1 104 ? -16.423 -6.656 15.924 1.00 66.12 104 THR A CA 1
ATOM 813 C C . THR A 1 104 ? -15.088 -7.300 16.280 1.00 66.12 104 THR A C 1
ATOM 815 O O . THR A 1 104 ? -15.096 -8.447 16.713 1.00 66.12 104 THR A O 1
ATOM 818 N N . ASP A 1 105 ? -13.968 -6.588 16.126 1.00 62.75 105 ASP A N 1
ATOM 819 C CA . ASP A 1 105 ? -12.635 -7.095 16.456 1.00 62.75 105 ASP A CA 1
ATOM 820 C C . ASP A 1 105 ? -12.049 -6.301 17.622 1.00 62.75 105 ASP A C 1
ATOM 822 O O . ASP A 1 105 ? -11.979 -5.074 17.581 1.00 62.75 105 ASP A O 1
ATOM 826 N N . ALA A 1 106 ? -11.561 -7.006 18.645 1.00 63.72 106 ALA A N 1
ATOM 827 C CA . ALA A 1 106 ? -10.764 -6.413 19.715 1.00 63.72 106 ALA A CA 1
ATOM 828 C C . ALA A 1 106 ? -9.367 -6.051 19.173 1.00 63.72 106 ALA A C 1
ATOM 830 O O . ALA A 1 106 ? -8.379 -6.729 19.445 1.00 63.72 106 ALA A O 1
ATOM 831 N N . GLY A 1 107 ? -9.291 -5.029 18.321 1.00 80.06 107 GLY A N 1
ATOM 832 C CA . GLY A 1 107 ? -8.049 -4.595 17.701 1.00 80.06 107 GLY A CA 1
ATOM 833 C C . GLY A 1 107 ? -8.231 -3.739 16.454 1.00 80.06 107 GLY A C 1
ATOM 834 O O . GLY A 1 107 ? -9.325 -3.527 15.930 1.00 80.06 107 GLY A O 1
ATOM 835 N N . LEU A 1 108 ? -7.099 -3.243 15.965 1.00 84.56 108 LEU A N 1
ATOM 836 C CA . LEU A 1 108 ? -7.016 -2.522 14.706 1.00 84.56 108 LEU A CA 1
ATOM 837 C C . LEU A 1 108 ? -7.082 -3.500 13.530 1.00 84.56 108 LEU A C 1
ATOM 839 O O . LEU A 1 108 ? -6.268 -4.415 13.433 1.00 84.56 108 LEU A O 1
ATOM 843 N N . ALA A 1 109 ? -8.013 -3.267 12.606 1.00 87.25 109 ALA A N 1
ATOM 844 C CA . ALA A 1 109 ? -8.103 -4.014 11.359 1.00 87.25 109 ALA A CA 1
ATOM 845 C C . ALA A 1 109 ? -7.697 -3.129 10.177 1.00 87.25 109 ALA A C 1
ATOM 847 O O . ALA A 1 109 ? -8.142 -1.984 10.062 1.00 87.25 109 ALA A O 1
ATOM 848 N N . VAL A 1 110 ? -6.891 -3.671 9.257 1.00 90.38 110 VAL A N 1
ATOM 849 C CA . VAL A 1 110 ? -6.487 -2.969 8.026 1.00 90.38 110 VAL A CA 1
ATOM 850 C C . VAL A 1 110 ? -7.711 -2.665 7.174 1.00 90.38 110 VAL A C 1
ATOM 852 O O . VAL A 1 110 ? -8.310 -3.582 6.624 1.00 90.38 110 VAL A O 1
ATOM 855 N N . GLN A 1 111 ? -8.056 -1.391 7.029 1.00 92.88 111 GLN A N 1
ATOM 856 C CA . GLN A 1 111 ? -9.169 -0.921 6.205 1.00 92.88 111 GLN A CA 1
ATOM 857 C C . GLN A 1 111 ? -8.750 -0.648 4.766 1.00 92.88 111 GLN A C 1
ATOM 859 O O . GLN A 1 111 ? -9.522 -0.898 3.843 1.00 92.88 111 GLN A O 1
ATOM 864 N N . SER A 1 112 ? -7.533 -0.147 4.557 1.00 94.38 112 SER A N 1
ATOM 865 C CA . SER A 1 112 ? -7.034 0.130 3.215 1.00 94.38 112 SER A CA 1
ATOM 866 C C . SER A 1 112 ? -5.521 0.040 3.132 1.00 94.38 112 SER A C 1
ATOM 868 O O . SER A 1 112 ? -4.825 0.454 4.060 1.00 94.38 112 SER A O 1
ATOM 870 N N . ILE A 1 113 ? -5.023 -0.397 1.981 1.00 93.94 113 ILE A N 1
ATOM 871 C CA . ILE A 1 113 ? -3.611 -0.327 1.613 1.00 93.94 113 ILE A CA 1
ATOM 872 C C . ILE A 1 113 ? -3.511 0.442 0.301 1.00 93.94 113 ILE A C 1
ATOM 874 O O . ILE A 1 113 ? -4.169 0.097 -0.677 1.00 93.94 113 ILE A O 1
ATOM 878 N N . SER A 1 114 ? -2.672 1.470 0.251 1.00 93.44 114 SER A N 1
ATOM 879 C CA . SER A 1 114 ? -2.274 2.095 -1.009 1.00 93.44 114 SER A CA 1
ATOM 880 C C . SER A 1 114 ? -0.788 1.892 -1.234 1.00 93.44 114 SER A C 1
ATOM 882 O O . SER A 1 114 ? 0.019 2.098 -0.335 1.00 93.44 114 SER A O 1
ATOM 884 N N . THR A 1 115 ? -0.413 1.488 -2.438 1.00 93.50 115 THR A N 1
ATOM 885 C CA . THR A 1 115 ? 0.985 1.367 -2.846 1.00 93.50 115 THR A CA 1
ATOM 886 C C . THR A 1 115 ? 1.231 2.246 -4.053 1.00 93.50 115 THR A C 1
ATOM 888 O O . THR A 1 115 ? 0.344 2.443 -4.877 1.00 93.50 115 THR A O 1
ATOM 891 N N . THR A 1 116 ? 2.429 2.799 -4.163 1.00 93.62 116 THR A N 1
ATOM 892 C CA . THR A 1 116 ? 2.946 3.426 -5.376 1.00 93.62 116 THR A CA 1
ATOM 893 C C . THR A 1 116 ? 4.324 2.857 -5.627 1.00 93.62 116 THR A C 1
ATOM 895 O O . THR A 1 116 ? 5.177 2.874 -4.747 1.00 93.62 116 THR A O 1
ATOM 898 N N . THR A 1 117 ? 4.525 2.322 -6.821 1.00 89.44 117 THR A N 1
ATOM 899 C CA . THR A 1 117 ? 5.779 1.723 -7.260 1.00 89.44 117 THR A CA 1
ATOM 900 C C . THR A 1 117 ? 6.307 2.515 -8.436 1.00 89.44 117 THR A C 1
ATOM 902 O O . THR A 1 117 ? 5.600 2.706 -9.426 1.00 89.44 117 THR A O 1
ATOM 905 N N . LYS A 1 118 ? 7.554 2.969 -8.327 1.00 86.56 118 LYS A N 1
ATOM 906 C CA . LYS A 1 118 ? 8.273 3.569 -9.443 1.00 86.56 118 LYS A CA 1
ATOM 907 C C . LYS A 1 118 ? 8.856 2.457 -10.312 1.00 86.56 118 LYS A C 1
ATOM 909 O O . LYS A 1 118 ? 9.470 1.521 -9.812 1.00 86.56 118 LYS A O 1
ATOM 914 N N . THR A 1 119 ? 8.643 2.566 -11.611 1.00 85.12 119 THR A N 1
ATOM 915 C CA . THR A 1 119 ? 9.199 1.688 -12.645 1.00 85.12 119 THR A CA 1
ATOM 916 C C . THR A 1 119 ? 10.165 2.495 -13.512 1.00 85.12 119 THR A C 1
ATOM 918 O O . THR A 1 119 ? 10.274 3.713 -13.347 1.00 85.12 119 THR A O 1
ATOM 921 N N . SER A 1 120 ? 10.865 1.846 -14.444 1.00 84.38 120 SER A N 1
ATOM 922 C CA . SER A 1 120 ? 11.745 2.550 -15.387 1.00 84.38 120 SER A CA 1
ATOM 923 C C . SER A 1 120 ? 10.992 3.582 -16.232 1.00 84.38 120 SER A C 1
ATOM 925 O O . SER A 1 120 ? 11.544 4.633 -16.538 1.00 84.38 120 SER A O 1
ATOM 927 N N . ASN A 1 121 ? 9.722 3.308 -16.547 1.00 85.38 121 ASN A N 1
ATOM 928 C CA . ASN A 1 121 ? 8.952 4.072 -17.530 1.00 85.38 121 ASN A CA 1
ATOM 929 C C . ASN A 1 121 ? 7.793 4.852 -16.891 1.00 85.38 121 ASN A C 1
ATOM 931 O O . ASN A 1 121 ? 6.943 5.372 -17.604 1.00 85.38 121 ASN A O 1
ATOM 935 N N . GLY A 1 122 ? 7.724 4.940 -15.557 1.00 89.56 122 GLY A N 1
ATOM 936 C CA . GLY A 1 122 ? 6.646 5.657 -14.876 1.00 89.56 122 GLY A CA 1
ATOM 937 C C . GLY A 1 122 ? 6.315 5.134 -13.482 1.00 89.56 122 GLY A C 1
ATOM 938 O O . GLY A 1 122 ? 7.187 4.627 -12.776 1.00 89.56 122 GLY A O 1
ATOM 939 N N . THR A 1 123 ? 5.059 5.249 -13.059 1.00 93.75 123 THR A N 1
ATOM 940 C CA . THR A 1 123 ? 4.584 4.822 -11.739 1.00 93.75 123 THR A CA 1
ATOM 941 C C . THR A 1 123 ? 3.313 3.986 -11.829 1.00 93.75 123 THR A C 1
ATOM 943 O O . THR A 1 123 ? 2.458 4.197 -12.684 1.00 93.75 123 THR A O 1
ATOM 946 N N . ILE A 1 124 ? 3.175 3.033 -10.910 1.00 94.19 124 ILE A N 1
ATOM 947 C CA . ILE A 1 124 ? 1.957 2.243 -10.728 1.00 94.19 124 ILE A CA 1
ATOM 948 C C . ILE A 1 124 ? 1.475 2.464 -9.302 1.00 94.19 124 ILE A C 1
ATOM 950 O O . ILE A 1 124 ? 2.180 2.123 -8.352 1.00 94.19 124 ILE A O 1
ATOM 954 N N . SER A 1 125 ? 0.272 3.005 -9.148 1.00 95.88 125 SER A N 1
ATOM 955 C CA . SER A 1 125 ? -0.392 3.182 -7.861 1.00 95.88 125 SER A CA 1
ATOM 956 C C . SER A 1 125 ? -1.567 2.219 -7.739 1.00 95.88 125 SER A C 1
ATOM 958 O O . SER A 1 125 ? -2.429 2.186 -8.609 1.00 95.88 125 SER A O 1
ATOM 960 N N . THR A 1 126 ? -1.629 1.436 -6.666 1.00 95.50 126 THR A N 1
ATOM 961 C CA . THR A 1 126 ? -2.737 0.505 -6.393 1.00 95.50 126 THR A CA 1
ATOM 962 C C . THR A 1 126 ? -3.386 0.864 -5.068 1.00 95.50 126 THR A C 1
ATOM 964 O O . THR A 1 126 ? -2.684 1.102 -4.090 1.00 95.50 126 THR A O 1
ATOM 967 N N . VAL A 1 127 ? -4.716 0.876 -5.023 1.00 95.88 127 VAL A N 1
ATOM 968 C CA . VAL A 1 127 ? -5.507 1.058 -3.802 1.00 95.88 127 VAL A CA 1
ATOM 969 C C . VAL A 1 127 ? -6.319 -0.204 -3.554 1.00 95.88 127 VAL A C 1
ATOM 971 O O . VAL A 1 127 ? -7.027 -0.683 -4.442 1.00 95.88 127 VAL A O 1
ATOM 974 N N . GLN A 1 128 ? -6.215 -0.727 -2.340 1.00 94.25 128 GLN A N 1
ATOM 975 C CA . GLN A 1 128 ? -6.955 -1.869 -1.835 1.00 94.25 128 GLN A CA 1
ATOM 976 C C . GLN A 1 128 ? -7.792 -1.444 -0.638 1.00 94.25 128 GLN A C 1
ATOM 978 O O . GLN A 1 128 ? -7.281 -0.737 0.229 1.00 94.25 128 GLN A O 1
ATOM 983 N N . ASN A 1 129 ? -9.031 -1.922 -0.564 1.00 94.12 129 ASN A N 1
ATOM 984 C CA . ASN A 1 129 ? -9.914 -1.705 0.578 1.00 94.12 129 ASN A CA 1
ATOM 985 C C . ASN A 1 129 ? -10.384 -3.040 1.146 1.00 94.12 129 ASN A C 1
ATOM 987 O O . ASN A 1 129 ? -10.515 -4.024 0.415 1.00 94.12 129 ASN A O 1
ATOM 991 N N . ARG A 1 130 ? -10.672 -3.052 2.448 1.00 89.94 130 ARG A N 1
ATOM 992 C CA . ARG A 1 130 ? -11.309 -4.181 3.116 1.00 89.94 130 ARG A CA 1
ATOM 993 C C . ARG A 1 130 ? -12.751 -4.294 2.645 1.00 89.94 130 ARG A C 1
ATOM 995 O O . ARG A 1 130 ? -13.506 -3.324 2.680 1.00 89.94 130 ARG A O 1
ATOM 1002 N N . ASN A 1 131 ? -13.118 -5.482 2.194 1.00 87.62 131 ASN A N 1
ATOM 1003 C CA . ASN A 1 131 ? -14.477 -5.814 1.820 1.00 87.62 131 ASN A CA 1
ATOM 1004 C C . ASN A 1 131 ? -15.242 -6.385 3.027 1.00 87.62 131 ASN A C 1
ATOM 1006 O O . ASN A 1 131 ? -14.675 -6.612 4.097 1.00 87.62 131 ASN A O 1
ATOM 1010 N N . LYS A 1 132 ? -16.548 -6.614 2.869 1.00 84.75 132 LYS A N 1
ATOM 1011 C CA . LYS A 1 132 ? -17.428 -7.080 3.960 1.00 84.75 132 LYS A CA 1
ATOM 1012 C C . LYS A 1 132 ? -17.027 -8.434 4.557 1.00 84.75 132 LYS A C 1
ATOM 1014 O O . LYS A 1 132 ? -17.375 -8.708 5.697 1.00 84.75 132 LYS A O 1
ATOM 1019 N N . ASP A 1 133 ? -16.320 -9.262 3.795 1.00 85.94 133 ASP A N 1
ATOM 1020 C CA . ASP A 1 133 ? -15.795 -10.564 4.221 1.00 85.94 133 ASP A CA 1
ATOM 1021 C C . ASP A 1 133 ? -14.437 -10.470 4.945 1.00 85.94 133 ASP A C 1
ATOM 1023 O O . ASP A 1 133 ? -13.863 -11.486 5.326 1.00 85.94 133 ASP A O 1
ATOM 1027 N N . GLY A 1 134 ? -13.905 -9.257 5.129 1.00 81.75 134 GLY A N 1
ATOM 1028 C CA . GLY A 1 134 ? -12.609 -9.012 5.757 1.00 81.75 134 GLY A CA 1
ATOM 1029 C C . GLY A 1 134 ? -11.408 -9.130 4.812 1.00 81.75 134 GLY A C 1
ATOM 1030 O O . GLY A 1 134 ? -10.299 -8.774 5.215 1.00 81.75 134 GLY A O 1
ATOM 1031 N N . SER A 1 135 ? -11.603 -9.563 3.563 1.00 86.44 135 SER A N 1
ATOM 1032 C CA . SER A 1 135 ? -10.538 -9.632 2.559 1.00 86.44 135 SER A CA 1
ATOM 1033 C C . SER A 1 135 ? -10.184 -8.244 2.015 1.00 86.44 135 SER A C 1
ATOM 1035 O O . SER A 1 135 ? -11.016 -7.337 1.985 1.00 86.44 135 SER A O 1
ATOM 1037 N N . LEU A 1 136 ? -8.935 -8.059 1.579 1.00 87.88 136 LEU A N 1
ATOM 1038 C CA . LEU A 1 136 ? -8.508 -6.847 0.878 1.00 87.88 136 LEU A CA 1
ATOM 1039 C C . LEU A 1 136 ? -8.638 -7.050 -0.629 1.00 87.88 136 LEU A C 1
ATOM 1041 O O . LEU A 1 136 ? -8.039 -7.965 -1.192 1.00 87.88 136 LEU A O 1
ATOM 1045 N N . VAL A 1 137 ? -9.368 -6.155 -1.287 1.00 92.19 137 VAL A N 1
ATOM 1046 C CA . VAL A 1 137 ? -9.586 -6.196 -2.737 1.00 92.19 137 VAL A CA 1
ATOM 1047 C C . VAL A 1 137 ? -9.076 -4.919 -3.386 1.00 92.19 137 VAL A C 1
ATOM 1049 O O . VAL A 1 137 ? -9.205 -3.834 -2.819 1.00 92.19 137 VAL A O 1
ATOM 1052 N N . ILE A 1 138 ? -8.487 -5.029 -4.580 1.00 93.56 138 ILE A N 1
ATOM 1053 C CA . ILE A 1 138 ? -8.068 -3.850 -5.348 1.00 93.56 138 ILE A CA 1
ATOM 1054 C C . ILE A 1 138 ? -9.322 -3.116 -5.813 1.00 93.56 138 ILE A C 1
ATOM 1056 O O . ILE A 1 138 ? -10.134 -3.686 -6.529 1.00 93.56 138 ILE A O 1
ATOM 1060 N N . VAL A 1 139 ? -9.452 -1.843 -5.449 1.00 95.31 139 VAL A N 1
ATOM 1061 C CA . VAL A 1 139 ? -10.561 -0.979 -5.889 1.00 95.31 139 VAL A CA 1
ATOM 1062 C C . VAL A 1 139 ? -10.155 -0.052 -7.029 1.00 95.31 139 VAL A C 1
ATOM 1064 O O . VAL A 1 139 ? -11.005 0.417 -7.784 1.00 95.31 139 VAL A O 1
ATOM 1067 N N . ARG A 1 140 ? -8.852 0.215 -7.166 1.00 95.19 140 ARG A N 1
ATOM 1068 C CA . ARG A 1 140 ? -8.304 1.061 -8.224 1.00 95.19 140 ARG A CA 1
ATOM 1069 C C . ARG A 1 140 ? -6.833 0.753 -8.456 1.00 95.19 140 ARG A C 1
ATOM 1071 O O . ARG A 1 140 ? -6.070 0.628 -7.498 1.00 95.19 140 ARG A O 1
ATOM 1078 N N . ARG A 1 141 ? -6.425 0.727 -9.719 1.00 96.81 141 ARG A N 1
ATOM 1079 C CA . ARG A 1 141 ? -5.027 0.832 -10.130 1.00 96.81 141 ARG A CA 1
ATOM 1080 C C . ARG A 1 141 ? -4.889 1.986 -11.113 1.00 96.81 141 ARG A C 1
ATOM 1082 O O . ARG A 1 141 ? -5.700 2.130 -12.018 1.00 96.81 141 ARG A O 1
ATOM 1089 N N . THR A 1 142 ? -3.883 2.819 -10.908 1.00 96.69 142 THR A N 1
ATOM 1090 C CA . THR A 1 142 ? -3.525 3.896 -11.823 1.00 96.69 142 THR A CA 1
ATOM 1091 C C . THR A 1 142 ? -2.100 3.658 -12.287 1.00 96.69 142 THR A C 1
ATOM 1093 O O . THR A 1 142 ? -1.189 3.600 -11.462 1.00 96.69 142 THR A O 1
ATOM 1096 N N . THR A 1 143 ? -1.907 3.551 -13.592 1.00 95.75 143 THR A N 1
ATOM 1097 C CA . THR A 1 143 ? -0.588 3.476 -14.215 1.00 95.75 143 THR A CA 1
ATOM 1098 C C . THR A 1 143 ? -0.327 4.787 -14.926 1.00 95.75 143 THR A C 1
ATOM 1100 O O . THR A 1 143 ? -1.117 5.196 -15.768 1.00 95.75 143 THR A O 1
ATOM 1103 N N . VAL A 1 144 ? 0.770 5.449 -14.585 1.00 95.25 144 VAL A N 1
ATOM 1104 C CA . VAL A 1 144 ? 1.278 6.613 -15.304 1.00 95.25 144 VAL A CA 1
ATOM 1105 C C . VAL A 1 144 ? 2.551 6.164 -15.993 1.00 95.25 144 VAL A C 1
ATOM 1107 O O . VAL A 1 144 ? 3.514 5.837 -15.309 1.00 95.25 144 VAL A O 1
ATOM 1110 N N . ALA A 1 145 ? 2.563 6.124 -17.318 1.00 94.38 145 ALA A N 1
ATOM 1111 C CA . ALA A 1 145 ? 3.709 5.702 -18.109 1.00 94.38 145 ALA A CA 1
ATOM 1112 C C . ALA A 1 145 ? 4.110 6.789 -19.106 1.00 94.38 145 ALA A C 1
ATOM 1114 O O . ALA A 1 145 ? 3.271 7.560 -19.567 1.00 94.38 145 ALA A O 1
ATOM 1115 N N . ARG A 1 146 ? 5.397 6.841 -19.432 1.00 92.56 146 ARG A N 1
ATOM 1116 C CA . ARG A 1 146 ? 5.943 7.639 -20.523 1.00 92.56 146 ARG A CA 1
ATOM 1117 C C . ARG A 1 146 ? 6.596 6.698 -21.526 1.00 92.56 146 ARG A C 1
ATOM 1119 O O . ARG A 1 146 ? 7.380 5.840 -21.117 1.00 92.56 146 ARG A O 1
ATOM 1126 N N . ASP A 1 147 ? 6.242 6.834 -22.796 1.00 88.62 147 ASP A N 1
ATOM 1127 C CA . ASP A 1 147 ? 6.880 6.075 -23.872 1.00 88.62 147 ASP A CA 1
ATOM 1128 C C . ASP A 1 147 ? 8.200 6.719 -24.334 1.00 88.62 147 ASP A C 1
ATOM 1130 O O . ASP A 1 147 ? 8.652 7.730 -23.786 1.00 88.62 147 ASP A O 1
ATOM 1134 N N . GLU A 1 148 ? 8.848 6.099 -25.320 1.00 87.44 148 GLU A N 1
ATOM 1135 C CA . GLU A 1 148 ? 10.137 6.549 -25.862 1.00 87.44 148 GLU A CA 1
ATOM 1136 C C . GLU A 1 148 ? 10.042 7.902 -26.586 1.00 87.44 148 GLU A C 1
ATOM 1138 O O . GLU A 1 148 ? 11.024 8.641 -26.636 1.00 87.44 148 GLU A O 1
ATOM 1143 N N . GLU A 1 149 ? 8.856 8.262 -27.082 1.00 86.88 149 GLU A N 1
ATOM 1144 C CA . GLU A 1 149 ? 8.578 9.543 -27.742 1.00 86.88 149 GLU A CA 1
ATOM 1145 C C . GLU A 1 149 ? 8.235 10.654 -26.734 1.00 86.88 149 GLU A C 1
ATOM 1147 O O . GLU A 1 149 ? 8.120 11.826 -27.092 1.00 86.88 149 GLU A O 1
ATOM 1152 N N . GLY A 1 150 ? 8.126 10.311 -25.447 1.00 84.38 150 GLY A N 1
ATOM 1153 C CA . GLY A 1 150 ? 7.848 11.242 -24.361 1.00 84.38 150 GLY A CA 1
ATOM 1154 C C . GLY A 1 150 ? 6.362 11.435 -24.059 1.00 84.38 150 GLY A C 1
ATOM 1155 O O . GLY A 1 150 ? 6.036 12.217 -23.159 1.00 84.38 150 GLY A O 1
ATOM 1156 N N . VAL A 1 151 ? 5.476 10.701 -24.735 1.00 89.56 151 VAL A N 1
ATOM 1157 C CA . VAL A 1 151 ? 4.027 10.782 -24.556 1.00 89.56 151 VAL A CA 1
ATOM 1158 C C . VAL A 1 151 ? 3.650 10.207 -23.195 1.00 89.56 151 VAL A C 1
ATOM 1160 O O . VAL A 1 151 ? 4.006 9.084 -22.833 1.00 89.56 151 VAL A O 1
ATOM 1163 N N . LEU A 1 152 ? 2.914 10.994 -22.412 1.00 93.19 152 LEU A N 1
ATOM 1164 C CA . LEU A 1 152 ? 2.426 10.592 -21.099 1.00 93.19 152 LEU A CA 1
ATOM 1165 C C . LEU A 1 152 ? 1.078 9.886 -21.245 1.00 93.19 152 LEU A C 1
ATOM 1167 O O . LEU A 1 152 ? 0.113 10.497 -21.697 1.00 93.19 152 LEU A O 1
ATOM 1171 N N . THR A 1 153 ? 0.990 8.642 -20.786 1.00 94.81 153 THR A N 1
ATOM 1172 C CA . THR A 1 153 ? -0.257 7.875 -20.726 1.00 94.81 153 THR A CA 1
ATOM 1173 C C . THR A 1 153 ? -0.636 7.587 -19.278 1.00 94.81 153 THR A C 1
ATOM 1175 O O . THR A 1 153 ? 0.168 7.069 -18.504 1.00 94.81 153 THR A O 1
ATOM 1178 N N . ILE A 1 154 ? -1.873 7.912 -18.910 1.00 96.00 154 ILE A N 1
ATOM 1179 C CA . ILE A 1 154 ? -2.479 7.578 -17.623 1.00 96.00 154 ILE A CA 1
ATOM 1180 C C . ILE A 1 154 ? -3.586 6.562 -17.878 1.00 96.00 154 ILE A C 1
ATOM 1182 O O . ILE A 1 154 ? -4.591 6.891 -18.500 1.00 96.00 154 ILE A O 1
ATOM 1186 N N . THR A 1 155 ? -3.422 5.352 -17.360 1.00 96.06 155 THR A N 1
ATOM 1187 C CA . THR A 1 155 ? -4.422 4.285 -17.424 1.00 96.06 155 THR A CA 1
ATOM 1188 C C . THR A 1 155 ? -5.034 4.094 -16.046 1.00 96.06 155 THR A C 1
ATOM 1190 O O . THR A 1 155 ? -4.310 3.878 -15.072 1.00 96.06 155 THR A O 1
ATOM 1193 N N . VAL A 1 156 ? -6.361 4.148 -15.952 1.00 96.06 156 VAL A N 1
ATOM 1194 C CA . VAL A 1 156 ? -7.100 3.845 -14.722 1.00 96.06 156 VAL A CA 1
ATOM 1195 C C . VAL A 1 156 ? -7.850 2.537 -14.900 1.00 96.06 156 VAL A C 1
ATOM 1197 O O . VAL A 1 156 ? -8.691 2.402 -15.788 1.00 96.06 156 VAL A O 1
ATOM 1200 N N . GLU A 1 157 ? -7.579 1.588 -14.014 1.00 97.12 157 GLU A N 1
ATOM 1201 C CA . GLU A 1 157 ? -8.242 0.294 -13.951 1.00 97.12 157 GLU A CA 1
ATOM 1202 C C . GLU A 1 157 ? -9.054 0.182 -12.660 1.00 97.12 157 GLU A C 1
ATOM 1204 O O . GLU A 1 157 ? -8.598 0.565 -11.576 1.00 97.12 157 GLU A O 1
ATOM 1209 N N . THR A 1 158 ? -10.257 -0.375 -12.758 1.00 94.75 158 THR A N 1
ATOM 1210 C CA . THR A 1 158 ? -11.085 -0.733 -11.599 1.00 94.75 158 THR A CA 1
ATOM 1211 C C . THR A 1 158 ? -11.576 -2.167 -11.749 1.00 94.75 158 THR A C 1
ATOM 1213 O O . THR A 1 158 ? -11.673 -2.652 -12.879 1.00 94.75 158 THR A O 1
ATOM 1216 N N . PRO A 1 159 ? -11.861 -2.881 -10.647 1.00 92.31 159 PRO A N 1
ATOM 1217 C CA . PRO A 1 159 ? -12.431 -4.215 -10.740 1.00 92.31 159 PRO A CA 1
ATOM 1218 C C . PRO A 1 159 ? -13.797 -4.176 -11.440 1.00 92.31 159 PRO A C 1
ATOM 1220 O O . PRO A 1 159 ? -14.599 -3.252 -11.262 1.00 92.31 159 PRO A O 1
ATOM 1223 N N . ASP A 1 160 ? -14.070 -5.188 -12.250 1.00 91.19 160 ASP A N 1
ATOM 1224 C CA . ASP A 1 160 ? -15.407 -5.513 -12.721 1.00 91.19 160 ASP A CA 1
ATOM 1225 C C . ASP A 1 160 ? -16.199 -6.288 -11.649 1.00 91.19 160 ASP A C 1
ATOM 1227 O O . ASP A 1 160 ? -15.792 -6.398 -10.490 1.00 91.19 160 ASP A O 1
ATOM 1231 N N . LYS A 1 161 ? -17.366 -6.819 -12.026 1.00 87.94 161 LYS A N 1
ATOM 1232 C CA . LYS A 1 161 ? -18.224 -7.584 -11.109 1.00 87.94 161 LYS A CA 1
ATOM 1233 C C . LYS A 1 161 ? -17.596 -8.906 -10.648 1.00 87.94 161 LYS A C 1
ATOM 1235 O O . LYS A 1 161 ? -18.033 -9.439 -9.636 1.00 87.94 161 LYS A O 1
ATOM 1240 N N . GLU A 1 162 ? -16.606 -9.422 -11.375 1.00 89.00 162 GLU A N 1
ATOM 1241 C CA . GLU A 1 162 ? -15.866 -10.647 -11.052 1.00 89.00 162 GLU A CA 1
ATOM 1242 C C . GLU A 1 162 ? -14.558 -10.349 -10.296 1.00 89.00 162 GLU A C 1
ATOM 1244 O O . GLU A 1 162 ? -13.826 -11.270 -9.937 1.00 89.00 162 GLU A O 1
ATOM 1249 N N . GLY A 1 163 ? -14.244 -9.071 -10.051 1.00 82.75 163 GLY A N 1
ATOM 1250 C CA . GLY A 1 163 ? -13.004 -8.645 -9.405 1.00 82.75 163 GLY A CA 1
ATOM 1251 C C . GLY A 1 163 ? -11.802 -8.552 -10.350 1.00 82.75 163 GLY A C 1
ATOM 1252 O O . GLY A 1 163 ? -10.687 -8.303 -9.887 1.00 82.75 163 GLY A O 1
ATOM 1253 N N . LYS A 1 164 ? -11.994 -8.716 -11.665 1.00 90.81 164 LYS A N 1
ATOM 1254 C CA . LYS A 1 164 ? -10.928 -8.548 -12.662 1.00 90.81 164 LYS A CA 1
ATOM 1255 C C . LYS A 1 164 ? -10.722 -7.069 -12.949 1.00 90.81 164 LYS A C 1
ATOM 1257 O O . LYS A 1 164 ? -11.681 -6.329 -13.149 1.00 90.81 164 LYS A O 1
ATOM 1262 N N . LEU A 1 165 ? -9.468 -6.630 -12.986 1.00 91.19 165 LEU A N 1
ATOM 1263 C CA . LEU A 1 165 ? -9.150 -5.250 -13.341 1.00 91.19 165 LEU A CA 1
ATOM 1264 C C . LEU A 1 165 ? -9.449 -5.007 -14.818 1.00 91.19 165 LEU A C 1
ATOM 1266 O O . LEU A 1 165 ? -8.958 -5.726 -15.685 1.00 91.19 165 LEU A O 1
ATOM 1270 N N . VAL A 1 166 ? -10.254 -3.982 -15.080 1.00 94.69 166 VAL A N 1
ATOM 1271 C CA . VAL A 1 166 ? -10.598 -3.535 -16.427 1.00 94.69 166 VAL A CA 1
ATOM 1272 C C . VAL A 1 166 ? -10.260 -2.060 -16.579 1.00 94.69 166 VAL A C 1
ATOM 1274 O O . VAL A 1 166 ? -10.491 -1.260 -15.668 1.00 94.69 166 VAL A O 1
ATOM 1277 N N . VAL A 1 167 ? -9.728 -1.692 -17.744 1.00 95.31 167 VAL A N 1
ATOM 1278 C CA . VAL A 1 167 ? -9.426 -0.299 -18.081 1.00 95.31 167 VAL A CA 1
ATOM 1279 C C . VAL A 1 167 ? -10.732 0.488 -18.176 1.00 95.31 167 VAL A C 1
ATOM 1281 O O . VAL A 1 167 ? -11.640 0.129 -18.925 1.00 95.31 167 VAL A O 1
ATOM 1284 N N . ARG A 1 168 ? -10.833 1.560 -17.393 1.00 92.44 168 ARG A N 1
ATOM 1285 C CA . ARG A 1 168 ? -11.972 2.487 -17.394 1.00 92.44 168 ARG A CA 1
ATOM 1286 C C . ARG A 1 168 ? -11.663 3.788 -18.103 1.00 92.44 168 ARG A C 1
ATOM 1288 O O . ARG A 1 168 ? -12.563 4.382 -18.682 1.00 92.44 168 ARG A O 1
ATOM 1295 N N . GLU A 1 169 ? -10.413 4.224 -18.033 1.00 92.25 169 GLU A N 1
ATOM 1296 C CA . GLU A 1 169 ? -9.990 5.514 -18.555 1.00 92.25 169 GLU A CA 1
ATOM 1297 C C . GLU A 1 169 ? -8.549 5.426 -19.050 1.00 92.25 169 GLU A C 1
ATOM 1299 O O . GLU A 1 169 ? -7.702 4.796 -18.408 1.00 92.25 169 GLU A O 1
ATOM 1304 N N . VAL A 1 170 ? -8.291 6.066 -20.190 1.00 92.94 170 VAL A N 1
ATOM 1305 C CA . VAL A 1 170 ? -6.954 6.278 -20.746 1.00 92.94 170 VAL A CA 1
ATOM 1306 C C . VAL A 1 170 ? -6.846 7.749 -21.121 1.00 92.94 170 VAL A C 1
ATOM 1308 O O . VAL A 1 170 ? -7.639 8.242 -21.921 1.00 92.94 170 VAL A O 1
ATOM 1311 N N . ILE A 1 171 ? -5.880 8.449 -20.532 1.00 92.69 171 ILE A N 1
ATOM 1312 C CA . ILE A 1 171 ? -5.570 9.846 -20.843 1.00 92.69 171 ILE A CA 1
ATOM 1313 C C . ILE A 1 171 ? -4.175 9.883 -21.448 1.00 92.69 171 ILE A C 1
ATOM 1315 O O . ILE A 1 171 ? -3.214 9.481 -20.795 1.00 92.69 171 ILE A O 1
ATOM 1319 N N . THR A 1 172 ? -4.060 10.409 -22.661 1.00 91.06 172 THR A N 1
ATOM 1320 C CA . THR A 1 172 ? -2.784 10.560 -23.363 1.00 91.06 172 THR A CA 1
ATOM 1321 C C . THR A 1 172 ? -2.481 12.042 -23.547 1.00 91.06 172 THR A C 1
ATOM 1323 O O . THR A 1 172 ? -3.347 12.809 -23.971 1.00 91.06 172 THR A O 1
ATOM 1326 N N . LYS A 1 173 ? -1.262 12.461 -23.202 1.00 87.50 173 LYS A N 1
ATOM 1327 C CA . LYS A 1 173 ? -0.780 13.831 -23.380 1.00 87.50 173 LYS A CA 1
ATOM 1328 C C . LYS A 1 173 ? 0.542 13.826 -24.145 1.00 87.50 173 LYS A C 1
ATOM 1330 O O . LYS A 1 173 ? 1.505 13.212 -23.684 1.00 87.50 173 LYS A O 1
ATOM 1335 N N . HIS A 1 174 ? 0.544 14.535 -25.271 1.00 78.38 174 HIS A N 1
ATOM 1336 C CA . HIS A 1 174 ? 1.715 14.838 -26.095 1.00 78.38 174 HIS A CA 1
ATOM 1337 C C . HIS A 1 174 ? 2.440 16.087 -25.578 1.00 78.38 174 HIS A C 1
ATOM 1339 O O . HIS A 1 174 ? 1.755 16.982 -25.019 1.00 78.38 174 HIS A O 1
#

Sequence (174 aa):
MNKILIVLLIGYVASFTYAESGEYDWIGDHIVVRTEEKATVNDHGRVTQVVTTKRSKVTVSQTMTETLKLNDKGELVLVNRKRTTEAINTDGHKTNISEVETPTDAGLAVQSISTTTKTSNGTISTVQNRNKDGSLVIVRRTTVARDEEGVLTITVETPDKEGKLVVREVITKH

Radius of gyration: 24.51 Å; chains: 1; bounding box: 58×67×72 Å

Secondary structure (DSSP, 8-state):
----------------------S--TTS-EEEEEEEEEEEE-TTS-EEEEEEEEEEEEEEEEEEEEEEEE-TTS-EEEEEEEEEEEEEETTS-EEEEEEEE-TTSSSEEEEEEEEEEEETTEEEEEEEEE-TTS-EEEEEEEEEEE-TT--EEEEEEEE-TTS-EEEEEEEEE-

Foldseek 3Di:
DDDDDPDPDDDDPPPDPDDDDDDPPPQDKDKDKDWDWDFDADPVRHTPDIDGPDIKIKIKHKDKDWDWDQDPVRDTDTPKIKMWIWIAIPQGKIKIWIWIDDPVDPDTATAKMWIWHADPFFIKIWIWGQDPVRDTATAKIWTWGADPVRKTKIWIWGQDPVRDTDTDDIDIDD